Protein AF-A0A3D4EXK7-F1 (afdb_monomer)

Foldseek 3Di:
DWKWQFDDFAPFWWWFFKWADQAFIWTWIDGQFWIWIWGHHRNDTFDTDIWTCPFEDSNAIKDWDWFQAQVQQKIKIWIAHPVGDITIDMDRTNHDDFCFDEDPPGDRGDDHDNFGGGQQTHDDDDPRYHGTDTDIPDDDDDPHGDDPVVVVVVVD

Solvent-accessible surface area (backbone atoms only — not comparable to full-atom values): 8182 Å² total; per-residue (Å²): 63,37,28,34,29,47,48,89,64,43,91,50,36,20,26,52,31,30,33,10,37,71,39,13,22,40,37,38,31,36,33,69,57,30,40,37,38,40,30,23,38,90,56,37,82,40,37,82,49,72,46,68,44,86,56,38,54,67,80,37,43,32,42,41,35,70,28,66,31,50,90,76,26,35,35,39,38,43,38,35,20,74,91,42,45,73,50,72,46,73,49,78,27,70,46,67,76,70,56,43,31,28,55,87,86,74,43,78,36,35,60,26,54,93,21,24,31,71,30,27,64,46,66,84,58,62,91,71,49,44,59,43,52,62,45,78,80,44,79,50,85,72,99,61,56,68,53,71,70,55,59,55,57,73,72,111

Secondary structure (DSSP, 8-state):
-EEEEE-S--SS-EEEEEEE-SSSEEEEEE-SSEEEEEEEETTEEEEEEEEE-SS--TTS-EEEEEEEETTTTEEEEEEEETTS-EEEEEEE-------S-BTTTTB------S---BSS-SS-PPTT-EE--EEEEEE---SSPPPHHHHHHTT-

Mean predicted aligned error: 6.17 Å

Radius of gyration: 14.27 Å; Cα contacts (8 Å, |Δi|>4): 406; chains: 1; bounding box: 35×33×34 Å

Nearest PDB structures (foldseek):
  7qpu-assembly1_A  TM=6.463E-01  e=1.593E-01  Clostridium botulinum
  5tpb-assembly1_A  TM=6.489E-01  e=9.499E-02  Clostridium botulinum
  7cec-assembly1_C  TM=5.785E-01  e=1.437E-01  Homo sapiens
  6f0o-assembly1_A  TM=7.054E-01  e=9.730E-01  Clostridium botulinum A3 str. Loch Maree
  1q56-assembly1_A  TM=4.897E-01  e=1.079E+00  Gallus gallus

pLDDT: mean 83.21, std 15.9, range [38.31, 97.69]

Structure (mmCIF, N/CA/C/O backbone):
data_AF-A0A3D4EXK7-F1
#
_entry.id   AF-A0A3D4EXK7-F1
#
loop_
_atom_site.group_PDB
_atom_site.id
_atom_site.type_symbol
_atom_site.label_atom_id
_atom_site.label_alt_id
_atom_site.label_comp_id
_atom_site.label_asym_id
_atom_site.label_entity_id
_atom_site.label_seq_id
_atom_site.pdbx_PDB_ins_code
_atom_site.Cartn_x
_atom_site.Cartn_y
_atom_site.Cartn_z
_atom_site.occupancy
_atom_site.B_iso_or_equiv
_atom_site.auth_seq_id
_atom_site.auth_comp_id
_atom_site.auth_asym_id
_atom_site.auth_atom_id
_atom_site.pdbx_PDB_model_num
ATOM 1 N N . GLU A 1 1 ? 1.782 -8.011 1.531 1.00 90.56 1 GLU A N 1
ATOM 2 C CA . GLU A 1 1 ? 0.624 -8.079 2.445 1.00 90.56 1 GLU A CA 1
ATOM 3 C C . GLU A 1 1 ? 1.058 -7.658 3.834 1.00 90.56 1 GLU A C 1
ATOM 5 O O . GLU A 1 1 ? 2.105 -8.094 4.307 1.00 90.56 1 GLU A O 1
ATOM 10 N N . ILE A 1 2 ? 0.268 -6.818 4.484 1.00 92.50 2 ILE A N 1
ATOM 11 C CA . ILE A 1 2 ? 0.492 -6.414 5.863 1.00 92.50 2 ILE A CA 1
ATOM 12 C C . ILE A 1 2 ? -0.844 -6.307 6.592 1.00 92.50 2 ILE A C 1
ATOM 14 O O . ILE A 1 2 ? -1.822 -5.828 6.027 1.00 92.50 2 ILE A O 1
ATOM 18 N N . TRP A 1 3 ? -0.876 -6.758 7.842 1.00 94.50 3 TRP A N 1
ATOM 19 C CA . TRP A 1 3 ? -1.986 -6.507 8.753 1.00 94.50 3 TRP A CA 1
ATOM 20 C C . TRP A 1 3 ? -1.539 -5.504 9.793 1.00 94.50 3 TRP A C 1
ATOM 22 O O . TRP A 1 3 ? -0.566 -5.746 10.514 1.00 94.50 3 TRP A O 1
ATOM 32 N N . VAL A 1 4 ? -2.259 -4.394 9.882 1.00 95.44 4 VAL A N 1
ATOM 33 C CA . VAL A 1 4 ? -1.955 -3.327 10.831 1.00 95.44 4 VAL A CA 1
ATOM 34 C C . VAL A 1 4 ? -3.172 -3.000 11.672 1.00 95.44 4 VAL A C 1
ATOM 36 O O . VAL A 1 4 ? -4.287 -3.019 11.173 1.00 95.44 4 VAL A O 1
ATOM 39 N N . MET A 1 5 ? -2.954 -2.691 12.943 1.00 96.00 5 MET A N 1
ATOM 40 C CA . MET A 1 5 ? -3.920 -1.984 13.775 1.00 96.00 5 MET A CA 1
ATOM 41 C C . MET A 1 5 ? -3.352 -0.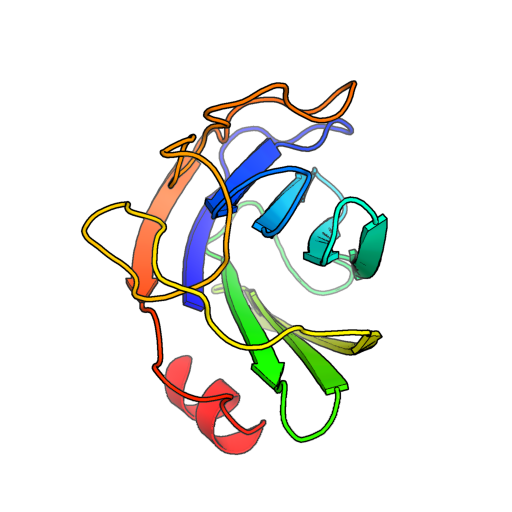585 14.008 1.00 96.00 5 MET A C 1
ATOM 43 O O . MET A 1 5 ? -2.407 -0.442 14.798 1.00 96.00 5 MET A O 1
ATOM 47 N N . PRO A 1 6 ? -3.839 0.425 13.276 1.00 94.31 6 PRO A N 1
ATOM 48 C CA . PRO A 1 6 ? -3.429 1.805 13.475 1.00 94.31 6 PRO A CA 1
ATOM 49 C C . PRO A 1 6 ? -3.732 2.271 14.899 1.00 94.31 6 PRO A C 1
ATOM 51 O O . PRO A 1 6 ? -4.746 1.915 15.493 1.00 94.31 6 PRO A O 1
ATOM 54 N N . GLY A 1 7 ? -2.820 3.058 15.457 1.00 92.88 7 GLY A N 1
ATOM 55 C CA . GLY A 1 7 ? -3.071 3.855 16.647 1.00 92.88 7 GLY A CA 1
ATOM 56 C C . GLY A 1 7 ? -3.810 5.138 16.272 1.00 92.88 7 GLY A C 1
ATOM 57 O O . GLY A 1 7 ? -4.711 5.143 15.438 1.00 92.88 7 GLY A O 1
ATOM 58 N N . GLU A 1 8 ? -3.413 6.256 16.874 1.00 92.44 8 GLU A N 1
ATOM 59 C CA . GLU A 1 8 ? -3.984 7.556 16.525 1.00 92.44 8 GLU A CA 1
ATOM 60 C C . GLU A 1 8 ? -3.595 7.959 15.096 1.00 92.44 8 GLU A C 1
ATOM 62 O O . GLU A 1 8 ? -2.418 8.186 14.794 1.00 92.44 8 GLU A O 1
ATOM 67 N N . LEU A 1 9 ? -4.607 8.069 14.236 1.00 93.69 9 LEU A N 1
ATOM 68 C CA . LEU A 1 9 ? -4.511 8.654 12.905 1.00 93.69 9 LEU A CA 1
ATOM 69 C C . LEU A 1 9 ? -4.999 10.106 12.932 1.00 93.69 9 LEU A C 1
ATOM 71 O O . LEU A 1 9 ? -5.849 10.489 13.740 1.00 93.69 9 LEU A O 1
ATOM 75 N N . ASN A 1 10 ? -4.448 10.916 12.037 1.00 92.75 10 ASN A N 1
ATOM 76 C CA . ASN A 1 10 ? -4.874 12.284 11.771 1.00 92.75 10 ASN A CA 1
ATOM 77 C C . ASN A 1 10 ? -4.846 12.532 10.250 1.00 92.75 10 ASN A C 1
ATOM 79 O O . ASN A 1 10 ? -4.786 11.584 9.468 1.00 92.75 10 ASN A O 1
ATOM 83 N N . ASP A 1 11 ? -4.928 13.792 9.830 1.00 93.50 11 ASP A N 1
ATOM 84 C CA . ASP A 1 11 ? -4.926 14.162 8.409 1.00 93.50 11 ASP A CA 1
ATOM 85 C C . ASP A 1 11 ? -3.564 13.898 7.736 1.00 93.50 11 ASP A C 1
ATOM 87 O O . ASP A 1 11 ? -3.506 13.653 6.526 1.00 93.50 11 ASP A O 1
ATOM 91 N N . ASP A 1 12 ? -2.485 13.899 8.525 1.00 92.88 12 ASP A N 1
ATOM 92 C CA . ASP A 1 12 ? -1.129 13.620 8.066 1.00 92.88 12 ASP A CA 1
ATOM 93 C C . ASP A 1 12 ? -0.936 12.121 7.806 1.00 92.88 12 ASP A C 1
ATOM 95 O O . ASP A 1 12 ? -1.408 11.248 8.539 1.00 92.88 12 ASP A O 1
ATOM 99 N N . TYR A 1 13 ? -0.185 11.808 6.755 1.00 94.44 13 TYR A N 1
ATOM 100 C CA . TYR A 1 13 ? 0.142 10.428 6.429 1.00 94.44 13 TYR A CA 1
ATOM 101 C C . TYR A 1 13 ? 1.175 9.849 7.404 1.00 94.44 13 TYR A C 1
ATOM 103 O O . TYR A 1 13 ? 2.127 10.508 7.822 1.00 94.44 13 TYR A O 1
ATOM 111 N N . GLN A 1 14 ? 1.027 8.567 7.704 1.00 92.69 14 GLN A N 1
ATOM 112 C CA . GLN A 1 14 ? 1.972 7.746 8.443 1.00 92.69 14 GLN A CA 1
ATOM 113 C C . GLN A 1 14 ? 2.534 6.646 7.537 1.00 92.69 14 GLN A C 1
ATOM 115 O O . GLN A 1 14 ? 1.775 5.999 6.811 1.00 92.69 14 GLN A O 1
ATOM 120 N N . VAL A 1 15 ? 3.848 6.405 7.582 1.00 90.00 15 VAL A N 1
ATOM 121 C CA . VAL A 1 15 ? 4.494 5.339 6.790 1.00 90.00 15 VAL A CA 1
ATOM 122 C C . VAL A 1 15 ? 4.316 3.994 7.462 1.00 90.00 15 VAL A C 1
ATOM 124 O O . VAL A 1 15 ? 4.992 3.705 8.443 1.00 90.00 15 VAL A O 1
ATOM 127 N N . ILE A 1 16 ? 3.456 3.150 6.898 1.00 91.00 16 ILE A N 1
ATOM 128 C CA . ILE A 1 16 ? 3.281 1.764 7.338 1.00 91.00 16 ILE A CA 1
ATOM 129 C C . ILE A 1 16 ? 4.486 0.922 6.920 1.00 91.00 16 ILE A C 1
ATOM 131 O O . ILE A 1 16 ? 5.057 0.184 7.724 1.00 91.00 16 ILE A O 1
ATOM 135 N N . PHE A 1 17 ? 4.848 1.021 5.647 1.00 87.00 17 PHE A N 1
ATOM 136 C CA . PHE A 1 17 ? 5.935 0.266 5.051 1.00 87.00 17 PHE A CA 1
ATOM 137 C C . PHE A 1 17 ? 6.569 1.107 3.956 1.00 87.00 17 PHE A C 1
ATOM 139 O O . PHE A 1 17 ? 5.857 1.701 3.148 1.00 87.00 17 PHE A O 1
ATOM 146 N N . GLU A 1 18 ? 7.889 1.123 3.912 1.00 81.50 18 GLU A N 1
ATOM 147 C CA . GLU A 1 18 ? 8.641 1.675 2.798 1.00 81.50 18 GLU A CA 1
ATOM 148 C C . GLU A 1 18 ? 9.699 0.664 2.370 1.00 81.50 18 GLU A C 1
ATOM 150 O O . GLU A 1 18 ? 10.170 -0.188 3.127 1.00 81.50 18 GLU A O 1
ATOM 155 N N . THR A 1 19 ? 10.025 0.712 1.093 1.00 78.06 19 THR A N 1
ATOM 156 C CA . THR A 1 19 ? 11.084 -0.081 0.518 1.00 78.06 19 THR A CA 1
ATOM 157 C C . THR A 1 19 ? 11.832 0.744 -0.508 1.00 78.06 19 THR A C 1
ATOM 159 O O . THR A 1 19 ? 11.215 1.399 -1.346 1.00 78.06 19 THR A O 1
ATOM 162 N N . GLY A 1 20 ? 13.161 0.693 -0.443 1.00 75.75 20 GLY A N 1
ATOM 163 C CA . GLY A 1 20 ? 14.034 1.418 -1.348 1.00 75.75 20 GLY A CA 1
ATOM 164 C C . GLY A 1 20 ? 14.104 2.906 -1.009 1.00 75.75 20 GLY A C 1
ATOM 165 O O . GLY A 1 20 ? 14.551 3.274 0.072 1.00 75.75 20 GLY A O 1
ATOM 166 N N . GLY A 1 21 ? 13.764 3.761 -1.970 1.00 73.12 21 GLY A N 1
ATOM 167 C CA . GLY A 1 21 ? 13.760 5.209 -1.783 1.00 73.12 21 GLY A CA 1
ATOM 168 C C . GLY A 1 21 ? 13.220 5.952 -3.008 1.00 73.12 21 GLY A C 1
ATOM 169 O O . GLY A 1 21 ? 12.629 5.338 -3.895 1.00 73.12 21 GLY A O 1
ATOM 170 N N . PRO A 1 22 ? 13.445 7.274 -3.113 1.00 76.56 22 PRO A N 1
ATOM 171 C CA . PRO A 1 22 ? 12.839 8.096 -4.163 1.00 76.56 22 PRO A CA 1
ATOM 172 C C . PRO A 1 22 ? 13.305 7.737 -5.581 1.00 76.56 22 PRO A C 1
ATOM 174 O O . PRO A 1 22 ? 12.596 8.040 -6.538 1.00 76.56 22 PRO A O 1
ATOM 177 N N . SER A 1 23 ? 14.472 7.098 -5.718 1.00 79.94 23 SER A N 1
ATOM 178 C CA . SER A 1 23 ? 14.960 6.570 -6.996 1.00 79.94 23 SER A CA 1
ATOM 179 C C . SER A 1 23 ? 14.135 5.374 -7.452 1.00 79.94 23 SER A C 1
ATOM 181 O O . SER A 1 23 ? 13.503 5.419 -8.502 1.00 79.94 23 SER A O 1
ATOM 183 N N . ASP A 1 24 ? 14.109 4.328 -6.639 1.00 79.94 24 ASP A N 1
ATOM 184 C CA . 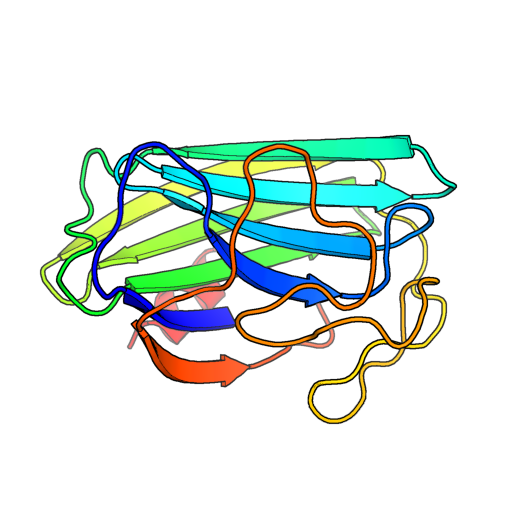ASP A 1 24 ? 13.371 3.106 -6.902 1.00 79.94 24 ASP A CA 1
ATOM 185 C C . ASP A 1 24 ? 12.856 2.600 -5.560 1.00 79.94 24 ASP A C 1
ATOM 187 O O . ASP A 1 24 ? 13.638 2.390 -4.625 1.00 79.94 24 ASP A O 1
ATOM 191 N N . GLY A 1 25 ? 11.541 2.468 -5.434 1.00 81.25 25 GLY A N 1
ATOM 192 C CA . GLY A 1 25 ? 10.957 2.177 -4.137 1.00 81.25 25 GLY A CA 1
ATOM 193 C C . GLY A 1 25 ? 9.445 2.142 -4.128 1.00 81.25 25 GLY A C 1
ATOM 194 O O . GLY A 1 25 ? 8.787 2.477 -5.107 1.00 81.25 25 GLY A O 1
ATOM 195 N N . THR A 1 26 ? 8.882 1.680 -3.019 1.00 85.44 26 THR A N 1
ATOM 196 C CA . THR A 1 26 ? 7.435 1.651 -2.782 1.00 85.44 26 THR A CA 1
ATOM 197 C C . THR A 1 26 ? 7.153 2.093 -1.361 1.00 85.44 26 THR A C 1
ATOM 199 O O . THR A 1 26 ? 7.834 1.651 -0.441 1.00 85.44 26 THR A O 1
ATOM 202 N N . ALA A 1 27 ? 6.129 2.916 -1.175 1.00 87.62 27 ALA A N 1
ATOM 203 C CA . ALA A 1 27 ? 5.649 3.296 0.143 1.00 87.62 27 ALA A CA 1
ATOM 204 C C . ALA A 1 27 ? 4.161 2.976 0.283 1.00 87.62 27 ALA A C 1
ATOM 206 O O . ALA A 1 27 ? 3.370 3.205 -0.633 1.00 87.62 27 ALA A O 1
ATOM 207 N N . ILE A 1 28 ? 3.795 2.460 1.452 1.00 92.81 28 ILE A N 1
ATOM 208 C CA . ILE A 1 28 ? 2.422 2.300 1.917 1.00 92.81 28 ILE A CA 1
ATOM 209 C C . ILE A 1 28 ? 2.216 3.335 3.014 1.00 92.81 28 ILE A C 1
ATOM 211 O O . ILE A 1 28 ? 2.828 3.261 4.083 1.00 92.81 28 ILE A O 1
ATOM 215 N N . LEU A 1 29 ? 1.355 4.301 2.731 1.00 94.19 29 LEU A N 1
ATOM 216 C CA . LEU A 1 29 ? 1.032 5.413 3.608 1.00 94.19 29 LEU A CA 1
ATOM 217 C C . LEU A 1 29 ? -0.420 5.303 4.060 1.00 94.19 29 LEU A C 1
ATOM 219 O O . LEU A 1 29 ? -1.270 4.856 3.294 1.00 94.19 29 LEU A O 1
ATOM 223 N N . MET A 1 30 ? -0.718 5.750 5.274 1.00 95.81 30 MET A N 1
ATOM 224 C CA . MET A 1 30 ? -2.079 5.781 5.813 1.00 95.81 30 MET A CA 1
ATOM 225 C C . MET A 1 30 ? -2.335 7.071 6.581 1.00 95.81 30 MET A C 1
ATOM 227 O O . MET A 1 30 ? -1.474 7.508 7.334 1.00 95.81 30 MET A O 1
ATOM 231 N N . ASN A 1 31 ? -3.522 7.644 6.437 1.00 95.62 31 ASN A N 1
ATOM 232 C CA . ASN A 1 31 ? -4.032 8.693 7.320 1.00 95.62 31 ASN A CA 1
ATOM 233 C C . ASN A 1 31 ? -5.446 8.318 7.800 1.00 95.62 31 ASN A C 1
ATOM 235 O O . ASN A 1 31 ? -5.903 7.204 7.552 1.00 95.62 31 ASN A O 1
ATOM 239 N N . SER A 1 32 ? -6.165 9.226 8.464 1.00 94.94 32 SER A N 1
ATOM 240 C CA . SER A 1 32 ? -7.525 8.957 8.966 1.00 94.94 32 SER A CA 1
ATOM 241 C C . SER A 1 32 ? -8.556 8.604 7.890 1.00 94.94 32 SER A C 1
ATOM 243 O O . SER A 1 32 ? -9.624 8.089 8.217 1.00 94.94 32 SER A O 1
ATOM 245 N N . PHE A 1 33 ? -8.275 8.892 6.619 1.00 95.19 33 PHE A N 1
ATOM 246 C CA . PHE A 1 33 ? -9.260 8.829 5.542 1.00 95.19 33 PHE A CA 1
ATOM 247 C C . PHE A 1 33 ? -8.947 7.772 4.493 1.00 95.19 33 PHE A C 1
ATOM 249 O O . PHE A 1 33 ? -9.867 7.324 3.809 1.00 95.19 33 PHE A O 1
ATOM 256 N N . MET A 1 34 ? -7.678 7.408 4.308 1.00 96.62 34 MET A N 1
ATOM 257 C CA . MET A 1 34 ? -7.273 6.546 3.207 1.00 96.62 34 MET A CA 1
ATOM 258 C C . MET A 1 34 ? -5.914 5.881 3.407 1.00 96.62 34 MET A C 1
ATOM 260 O O . MET A 1 34 ? -5.078 6.302 4.212 1.00 96.62 34 MET A O 1
ATOM 264 N N . LEU A 1 35 ? -5.689 4.865 2.579 1.00 97.12 35 LEU A N 1
ATOM 265 C CA . LEU A 1 35 ? -4.365 4.397 2.199 1.00 97.12 35 LEU A CA 1
ATOM 266 C C . LEU A 1 35 ? -3.897 5.112 0.940 1.00 97.12 35 LEU A C 1
ATOM 268 O O . LEU A 1 35 ? -4.695 5.409 0.053 1.00 97.12 35 LEU A O 1
ATOM 272 N N . ARG A 1 36 ? -2.588 5.307 0.832 1.00 96.38 36 ARG A N 1
ATOM 273 C CA . ARG A 1 36 ? -1.932 5.784 -0.379 1.00 96.38 36 ARG A CA 1
ATOM 274 C C . ARG A 1 36 ? -0.701 4.941 -0.665 1.00 96.38 36 ARG A C 1
ATOM 276 O O . ARG A 1 36 ? 0.129 4.719 0.215 1.00 96.38 36 ARG A O 1
ATOM 283 N N . PHE A 1 37 ? -0.595 4.472 -1.897 1.00 94.75 37 PHE A N 1
ATOM 284 C CA . PHE A 1 37 ? 0.512 3.668 -2.386 1.00 94.75 37 PHE A CA 1
ATOM 285 C C . PHE A 1 37 ? 1.316 4.496 -3.373 1.00 94.75 37 PHE A C 1
ATOM 287 O O . PHE A 1 37 ? 0.779 4.965 -4.376 1.00 94.75 37 PHE A O 1
ATOM 294 N N . LEU A 1 38 ? 2.601 4.657 -3.080 1.00 92.44 38 LEU A N 1
ATOM 295 C CA . LEU A 1 38 ? 3.547 5.334 -3.956 1.00 92.44 38 LEU A CA 1
ATOM 296 C C . LEU A 1 38 ? 4.528 4.314 -4.518 1.00 92.44 38 LEU A C 1
ATOM 298 O O . LEU A 1 38 ? 4.978 3.442 -3.775 1.00 92.44 38 LEU A O 1
ATOM 302 N N . HIS A 1 39 ? 4.887 4.437 -5.793 1.00 89.88 39 HIS A N 1
ATOM 303 C CA . HIS A 1 39 ? 5.975 3.668 -6.398 1.00 89.88 39 HIS A CA 1
ATOM 304 C C . HIS A 1 39 ? 6.839 4.582 -7.253 1.00 89.88 39 HIS A C 1
ATOM 306 O O . HIS A 1 39 ? 6.317 5.319 -8.086 1.00 89.88 39 HIS A O 1
ATOM 312 N N . SER A 1 40 ? 8.153 4.489 -7.084 1.00 87.31 40 SER A N 1
ATOM 313 C CA . SER A 1 40 ? 9.119 5.199 -7.915 1.00 87.31 40 SER A CA 1
ATOM 314 C C . SER A 1 40 ? 9.934 4.233 -8.759 1.00 87.31 40 SER A C 1
ATOM 316 O O . SER A 1 40 ? 10.311 3.158 -8.295 1.00 87.31 40 SER A O 1
ATOM 318 N N . THR A 1 41 ? 10.244 4.647 -9.986 1.00 86.94 41 THR A N 1
ATOM 319 C CA . THR A 1 41 ? 11.218 3.988 -10.862 1.00 86.94 41 THR A CA 1
ATOM 320 C C . THR A 1 41 ? 12.086 5.054 -11.529 1.00 86.94 41 THR A C 1
ATOM 322 O O . THR A 1 41 ? 11.572 5.999 -12.133 1.00 86.94 41 THR A O 1
ATOM 325 N N . GLY A 1 42 ? 13.410 4.922 -11.428 1.00 85.38 42 GLY A N 1
ATOM 326 C CA . GLY A 1 42 ? 14.370 5.841 -12.049 1.00 85.38 42 GLY A CA 1
ATOM 327 C C . GLY A 1 42 ? 14.307 7.293 -11.548 1.00 85.38 42 GLY A C 1
ATOM 328 O O . GLY A 1 42 ? 14.620 8.212 -12.304 1.00 85.38 42 GLY A O 1
ATOM 329 N N . GLY A 1 43 ? 13.891 7.522 -10.300 1.00 83.88 43 GLY A N 1
ATOM 330 C CA . GLY A 1 43 ? 13.774 8.857 -9.696 1.00 83.88 43 GLY A CA 1
ATOM 331 C C . GLY A 1 43 ? 12.460 9.574 -9.980 1.00 83.88 43 GLY A C 1
ATOM 332 O O . GLY A 1 43 ? 12.316 10.743 -9.623 1.00 83.88 43 GLY A O 1
ATOM 333 N N . VAL A 1 44 ? 11.508 8.898 -10.620 1.00 88.38 44 VAL A N 1
ATOM 334 C CA . VAL A 1 44 ? 10.185 9.439 -10.935 1.00 88.38 44 VAL A CA 1
ATOM 335 C C . VAL A 1 44 ? 9.137 8.648 -10.169 1.00 88.38 44 VAL A C 1
ATOM 337 O O . VAL A 1 44 ? 9.179 7.422 -10.180 1.00 88.38 44 VAL A O 1
ATOM 340 N N . ASN A 1 45 ? 8.185 9.345 -9.544 1.00 90.19 45 ASN A N 1
ATOM 341 C CA . ASN A 1 45 ? 7.001 8.711 -8.972 1.00 90.19 45 ASN A CA 1
ATOM 342 C C . ASN A 1 45 ? 6.081 8.246 -10.113 1.00 90.19 45 ASN A C 1
ATOM 344 O O . ASN A 1 45 ? 5.512 9.074 -10.826 1.00 90.19 45 ASN A O 1
ATOM 348 N N . THR A 1 46 ? 5.987 6.937 -10.319 1.00 93.69 46 THR A N 1
ATOM 349 C CA . THR A 1 46 ? 5.245 6.310 -11.418 1.00 93.69 46 THR A CA 1
ATOM 350 C C . THR A 1 46 ? 3.884 5.775 -10.988 1.00 93.69 46 THR A C 1
ATOM 352 O O . THR A 1 46 ? 3.031 5.571 -11.852 1.00 93.69 46 THR A O 1
ATOM 355 N N . LEU A 1 47 ? 3.657 5.584 -9.685 1.00 94.94 47 LEU A N 1
ATOM 356 C CA . LEU A 1 47 ? 2.373 5.181 -9.113 1.00 94.94 47 LEU A CA 1
ATOM 357 C C . LEU A 1 47 ? 1.987 6.113 -7.973 1.00 94.94 47 LEU A C 1
ATOM 359 O O . LEU A 1 47 ? 2.743 6.289 -7.025 1.00 94.94 47 LEU A O 1
ATOM 363 N N . ASP A 1 48 ? 0.759 6.605 -8.019 1.00 95.88 48 ASP A N 1
ATOM 364 C CA . ASP A 1 48 ? 0.131 7.314 -6.916 1.00 95.88 48 ASP A CA 1
ATOM 365 C C . ASP A 1 48 ? -1.319 6.844 -6.809 1.00 95.88 48 ASP A C 1
ATOM 367 O O . ASP A 1 48 ? -2.192 7.297 -7.550 1.00 95.88 48 ASP A O 1
ATOM 371 N N . LEU A 1 49 ? -1.540 5.824 -5.979 1.00 97.69 49 LEU A N 1
ATOM 372 C CA . LEU A 1 49 ? -2.822 5.134 -5.866 1.00 97.69 49 LEU A CA 1
ATOM 373 C C . LEU A 1 49 ? -3.417 5.352 -4.480 1.00 97.69 49 LEU A C 1
ATOM 375 O O . LEU A 1 49 ? -2.855 4.904 -3.483 1.00 97.69 49 LEU A O 1
ATOM 379 N N . GLU A 1 50 ? -4.581 5.986 -4.426 1.00 97.12 50 GLU A N 1
ATOM 380 C CA . GLU A 1 50 ? -5.322 6.221 -3.188 1.00 97.12 50 GLU A CA 1
ATOM 381 C C . GLU A 1 50 ? -6.477 5.222 -3.039 1.00 97.12 50 GLU A C 1
ATOM 383 O O . GLU A 1 50 ? -7.206 4.933 -3.990 1.00 97.12 50 GLU A O 1
ATOM 388 N N . VAL A 1 51 ? -6.652 4.698 -1.825 1.00 97.44 51 VAL A N 1
ATOM 389 C CA . VAL A 1 51 ? -7.743 3.791 -1.451 1.00 97.44 51 VAL A CA 1
ATOM 390 C C . VAL A 1 51 ? -8.462 4.367 -0.232 1.00 97.44 51 VAL A C 1
ATOM 392 O O . VAL A 1 51 ? -7.959 4.243 0.888 1.00 97.44 51 VAL A O 1
ATOM 395 N N . PRO A 1 52 ? -9.625 5.014 -0.416 1.00 96.44 52 PRO A N 1
ATOM 396 C CA . PRO A 1 52 ? -10.328 5.674 0.675 1.00 96.44 52 PRO A CA 1
ATOM 397 C C . PRO A 1 52 ? -10.984 4.656 1.610 1.00 96.44 52 PRO A C 1
ATOM 399 O O . PRO A 1 52 ? -11.526 3.656 1.155 1.00 96.44 52 PRO A O 1
ATOM 402 N N . PHE A 1 53 ? -11.019 4.928 2.913 1.00 93.62 53 PHE A N 1
ATOM 403 C CA . PHE A 1 53 ? -11.656 4.084 3.933 1.00 93.62 53 PHE A CA 1
ATOM 404 C C . PHE A 1 53 ? -13.182 4.235 3.982 1.00 93.62 53 PHE A C 1
ATOM 406 O O . PHE A 1 53 ? -13.783 4.269 5.050 1.00 93.62 53 PHE A O 1
ATOM 413 N N . THR A 1 54 ? -13.853 4.305 2.831 1.00 93.19 54 THR A N 1
ATOM 414 C CA . THR A 1 54 ? -15.315 4.501 2.775 1.00 93.19 54 THR A CA 1
ATOM 415 C C . THR A 1 54 ? -16.112 3.363 3.418 1.00 93.19 54 THR A C 1
ATOM 417 O O . THR A 1 54 ? -17.246 3.577 3.838 1.00 93.19 54 THR A O 1
ATOM 420 N N . LEU A 1 55 ? -15.524 2.167 3.497 1.00 92.38 55 LEU A N 1
ATOM 421 C CA . LEU A 1 55 ? -16.122 0.939 4.031 1.00 92.38 55 LEU A CA 1
ATOM 422 C C . LEU A 1 55 ? -15.253 0.268 5.105 1.00 92.38 55 LEU A C 1
ATOM 424 O O . LEU A 1 55 ? -15.588 -0.823 5.549 1.00 92.38 55 LEU A O 1
ATOM 428 N N . ILE A 1 56 ? -14.131 0.874 5.494 1.00 94.75 56 ILE A N 1
ATOM 429 C CA . ILE A 1 56 ? -13.137 0.269 6.389 1.00 94.75 56 ILE A CA 1
ATOM 430 C C . ILE A 1 56 ? -13.103 1.075 7.684 1.00 94.75 56 ILE A C 1
ATOM 432 O O . ILE A 1 56 ? -13.027 2.298 7.634 1.00 94.75 56 ILE A O 1
ATOM 436 N N . ASN A 1 57 ? -13.126 0.404 8.838 1.00 93.50 57 ASN A N 1
ATOM 437 C CA . ASN A 1 57 ? -12.851 1.049 10.121 1.00 93.50 57 ASN A CA 1
ATOM 438 C C . ASN A 1 57 ? -11.347 0.959 10.437 1.00 93.50 57 ASN A C 1
ATOM 440 O O . ASN A 1 57 ? -10.884 -0.125 10.802 1.00 93.50 57 ASN A O 1
ATOM 444 N N . PRO A 1 58 ? -10.572 2.054 10.333 1.00 91.94 58 PRO A N 1
ATOM 445 C CA . PRO A 1 58 ? -9.135 2.011 10.580 1.00 91.94 58 PRO A CA 1
ATOM 446 C C . PRO A 1 58 ? -8.772 1.930 12.072 1.00 91.94 58 PRO A C 1
ATOM 448 O O . PRO A 1 58 ? -7.593 1.873 12.390 1.00 91.94 58 PRO A O 1
ATOM 451 N N . SER A 1 59 ? -9.743 1.935 12.995 1.00 92.75 59 SER A N 1
ATOM 452 C CA . SER A 1 59 ? -9.491 1.675 14.423 1.00 92.75 59 SER A CA 1
ATOM 453 C C . SER A 1 59 ? -9.367 0.184 14.767 1.00 92.75 59 SER A C 1
ATOM 455 O O . SER A 1 59 ? -8.937 -0.146 15.870 1.00 92.75 59 SER A O 1
ATOM 457 N N . ASP A 1 60 ? -9.742 -0.709 13.848 1.00 93.50 60 ASP A N 1
ATOM 458 C CA . ASP A 1 60 ? -9.572 -2.159 13.975 1.00 93.50 60 ASP A CA 1
ATOM 459 C C . ASP A 1 60 ? -8.362 -2.645 13.151 1.00 93.50 60 ASP A C 1
ATOM 461 O O . ASP A 1 60 ? -7.638 -1.853 12.542 1.00 93.50 60 ASP A O 1
ATOM 465 N N . PHE A 1 61 ? -8.116 -3.960 13.113 1.00 95.25 61 PHE A N 1
ATOM 466 C CA . PHE A 1 61 ? -7.115 -4.505 12.197 1.00 95.25 61 PHE A CA 1
ATOM 467 C C . PHE A 1 61 ? -7.550 -4.309 10.738 1.00 95.25 61 PHE A C 1
ATOM 469 O O . PHE A 1 61 ? -8.682 -4.605 10.357 1.00 95.25 61 PHE A O 1
ATOM 476 N N . VAL A 1 62 ? -6.615 -3.876 9.899 1.00 96.31 62 VAL A N 1
ATOM 477 C CA . VAL A 1 62 ? -6.787 -3.705 8.458 1.00 96.31 62 VAL A CA 1
ATOM 478 C C . VAL A 1 62 ? -5.760 -4.574 7.739 1.00 96.31 62 VAL A C 1
ATOM 480 O O . VAL A 1 62 ? -4.553 -4.418 7.946 1.00 96.31 62 VAL A O 1
ATOM 483 N N . GLN A 1 63 ? -6.234 -5.483 6.887 1.00 95.56 63 GLN A N 1
ATOM 484 C CA . GLN A 1 63 ? -5.400 -6.168 5.906 1.00 95.56 63 GLN A CA 1
ATOM 485 C C . GLN A 1 63 ? -5.173 -5.243 4.716 1.00 95.56 63 GLN A C 1
ATOM 487 O O . GLN A 1 63 ? -6.117 -4.687 4.153 1.00 95.56 63 GLN A O 1
ATOM 492 N N . ILE A 1 64 ? -3.916 -5.132 4.307 1.00 96.25 64 ILE A N 1
ATOM 493 C CA . ILE A 1 64 ? -3.479 -4.362 3.154 1.00 96.25 64 ILE A CA 1
ATOM 494 C C . ILE A 1 64 ? -2.646 -5.277 2.263 1.00 96.25 64 ILE A C 1
ATOM 496 O O . ILE A 1 64 ? -1.575 -5.758 2.650 1.00 96.25 64 ILE A O 1
ATOM 500 N N . LEU A 1 65 ? -3.106 -5.491 1.040 1.00 94.69 65 LEU A N 1
ATOM 501 C CA . LEU A 1 65 ? -2.383 -6.233 0.021 1.00 94.69 65 LEU A CA 1
ATOM 502 C C . LEU A 1 65 ? -2.176 -5.340 -1.199 1.00 94.69 65 LEU A C 1
ATOM 504 O O . LEU A 1 65 ? -3.127 -4.993 -1.886 1.00 94.69 65 LEU A O 1
ATOM 508 N N . LEU A 1 66 ? -0.919 -5.005 -1.477 1.00 94.25 66 LEU A N 1
ATOM 509 C CA . LEU A 1 66 ? -0.499 -4.382 -2.727 1.00 94.25 66 LEU A CA 1
ATOM 510 C C . LEU A 1 66 ? 0.191 -5.438 -3.592 1.00 94.25 66 LEU A C 1
ATOM 512 O O . LEU A 1 66 ? 1.101 -6.125 -3.119 1.00 94.25 66 LEU A O 1
ATOM 516 N N . THR A 1 67 ? -0.215 -5.535 -4.852 1.00 91.94 67 THR A N 1
ATOM 517 C CA . THR A 1 67 ? 0.444 -6.336 -5.884 1.00 91.94 67 THR A CA 1
ATOM 518 C C . THR A 1 67 ? 1.033 -5.402 -6.929 1.00 91.94 67 THR A C 1
ATOM 520 O O . THR A 1 67 ? 0.322 -4.527 -7.422 1.00 91.94 67 THR A O 1
ATOM 523 N N . LEU A 1 68 ? 2.295 -5.614 -7.289 1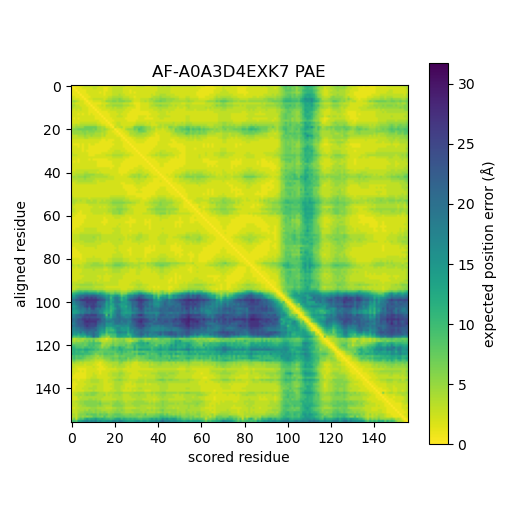.00 90.56 68 LEU A N 1
ATOM 524 C CA . LEU A 1 68 ? 2.967 -4.916 -8.381 1.00 90.56 68 LEU A CA 1
ATOM 525 C C . LEU A 1 68 ? 3.374 -5.958 -9.422 1.00 90.56 68 LEU A C 1
ATOM 527 O O . LEU A 1 68 ? 4.106 -6.893 -9.104 1.00 90.56 68 LEU A O 1
ATOM 531 N N . ASP A 1 69 ? 2.872 -5.805 -10.639 1.00 89.75 69 ASP A N 1
ATOM 532 C CA . ASP A 1 69 ? 3.110 -6.695 -11.768 1.00 89.75 69 ASP A CA 1
ATOM 533 C C . ASP A 1 69 ? 3.915 -5.939 -12.830 1.00 89.75 69 ASP A C 1
ATOM 535 O O . ASP A 1 69 ? 3.381 -5.089 -13.546 1.00 89.75 69 ASP A O 1
ATOM 539 N N . SER A 1 70 ? 5.216 -6.223 -12.907 1.00 87.50 70 SER A N 1
ATOM 540 C CA . SER A 1 70 ? 6.119 -5.599 -13.880 1.00 87.50 70 SER A CA 1
ATOM 541 C C . SER A 1 70 ? 5.901 -6.090 -15.306 1.00 87.50 70 SER A C 1
ATOM 543 O O . SER A 1 70 ? 6.198 -5.361 -16.251 1.00 87.50 70 SER A O 1
ATOM 545 N N . ASP A 1 71 ? 5.379 -7.300 -15.485 1.00 87.50 71 ASP A N 1
ATOM 546 C CA . ASP A 1 71 ? 5.168 -7.863 -16.818 1.00 87.50 71 ASP A CA 1
ATOM 547 C C . ASP A 1 71 ? 3.980 -7.174 -17.496 1.00 87.50 71 ASP A C 1
ATOM 549 O O . ASP A 1 71 ? 4.033 -6.852 -18.684 1.00 87.50 71 ASP A O 1
ATOM 553 N N . ASN A 1 72 ? 2.941 -6.870 -16.713 1.00 91.19 72 ASN A N 1
ATOM 554 C CA . ASN A 1 72 ? 1.729 -6.200 -17.184 1.00 91.19 72 ASN A CA 1
ATOM 555 C C . ASN A 1 72 ? 1.664 -4.703 -16.843 1.00 91.19 72 ASN A C 1
ATOM 557 O O . ASN A 1 72 ? 0.707 -4.034 -17.235 1.00 91.19 72 ASN A O 1
ATOM 561 N N . GLN A 1 73 ? 2.664 -4.168 -16.135 1.00 92.25 73 GLN A N 1
ATOM 562 C CA . GLN A 1 73 ? 2.722 -2.767 -15.695 1.00 92.25 73 GLN A CA 1
ATOM 563 C C . GLN A 1 73 ? 1.485 -2.366 -14.869 1.00 92.25 73 GLN A C 1
ATOM 565 O O . GLN A 1 73 ? 0.917 -1.282 -15.026 1.00 92.25 73 GLN A O 1
ATOM 570 N N . ALA A 1 74 ? 1.040 -3.278 -14.001 1.00 93.38 74 ALA A N 1
ATOM 571 C CA . ALA A 1 74 ? -0.197 -3.160 -13.241 1.00 93.38 74 ALA A CA 1
ATOM 572 C C . ALA A 1 74 ? 0.068 -3.134 -11.732 1.00 93.38 74 ALA A C 1
ATOM 574 O O . ALA A 1 74 ? 0.872 -3.900 -11.203 1.00 93.38 74 ALA A O 1
ATOM 575 N N . ALA A 1 75 ? -0.658 -2.270 -11.029 1.00 94.44 75 ALA A N 1
ATOM 576 C CA . ALA A 1 75 ? -0.688 -2.210 -9.579 1.00 94.44 75 ALA A CA 1
ATOM 577 C C . ALA A 1 75 ? -2.125 -2.417 -9.100 1.00 94.44 75 ALA A C 1
ATOM 579 O O . ALA A 1 75 ? -3.025 -1.709 -9.550 1.00 94.44 75 ALA A O 1
ATOM 580 N N . ASN A 1 76 ? -2.332 -3.351 -8.174 1.00 95.56 76 ASN A N 1
ATOM 581 C CA . ASN A 1 76 ? -3.634 -3.580 -7.546 1.00 95.56 76 ASN A CA 1
ATOM 582 C C . ASN A 1 76 ? -3.486 -3.534 -6.031 1.00 95.56 76 ASN A C 1
ATOM 584 O O . ASN A 1 76 ? -2.577 -4.143 -5.466 1.00 95.56 76 ASN A O 1
ATOM 588 N N . ALA A 1 77 ? -4.388 -2.816 -5.381 1.00 96.50 77 ALA A N 1
ATOM 589 C CA . ALA A 1 77 ? -4.502 -2.734 -3.941 1.00 96.50 77 ALA A CA 1
ATOM 590 C C . ALA A 1 77 ? -5.822 -3.370 -3.507 1.00 96.50 77 ALA A C 1
ATOM 592 O O . ALA A 1 77 ? -6.874 -3.053 -4.058 1.00 96.50 77 ALA A O 1
ATOM 593 N N . TYR A 1 78 ? -5.759 -4.224 -2.493 1.00 95.69 78 TYR A N 1
ATOM 594 C CA . TYR A 1 78 ? -6.903 -4.836 -1.830 1.00 95.69 78 TYR A CA 1
ATOM 595 C C . TYR A 1 78 ? -6.804 -4.534 -0.338 1.00 95.69 78 TYR A C 1
ATOM 597 O O . TYR A 1 78 ? -5.762 -4.755 0.286 1.00 95.69 78 TYR A O 1
ATOM 605 N N . VAL A 1 79 ? -7.878 -3.994 0.227 1.00 95.81 79 VAL A N 1
ATOM 606 C CA . VAL A 1 79 ? -7.930 -3.518 1.609 1.00 95.81 79 VAL A CA 1
ATOM 607 C C . VAL A 1 79 ? -9.178 -4.074 2.270 1.00 95.81 79 VAL A C 1
ATOM 609 O O . VAL A 1 79 ? -10.282 -3.891 1.757 1.00 95.81 79 VAL A O 1
ATOM 612 N N . LYS A 1 80 ? -9.012 -4.745 3.410 1.00 95.25 80 LYS A N 1
ATOM 613 C CA . LYS A 1 80 ? -10.116 -5.366 4.153 1.00 95.25 80 LYS A CA 1
ATOM 614 C C . LYS A 1 80 ? -10.023 -5.049 5.635 1.00 95.25 80 LYS A C 1
ATOM 616 O O . LYS A 1 80 ? -8.954 -5.165 6.230 1.00 95.25 80 LYS A O 1
ATOM 621 N N . GLY A 1 81 ? -11.143 -4.665 6.236 1.00 94.81 81 GLY A N 1
ATOM 622 C CA . GLY A 1 81 ? -11.241 -4.430 7.674 1.00 94.81 81 GLY A CA 1
ATOM 623 C C . GLY A 1 81 ? -11.571 -5.728 8.403 1.00 94.81 81 GLY A C 1
ATOM 624 O O . GLY A 1 81 ? -12.383 -6.520 7.927 1.00 94.81 81 GLY A O 1
ATOM 625 N N . SER A 1 82 ? -10.992 -5.961 9.580 1.00 94.00 82 SER A N 1
ATOM 626 C CA . SER A 1 82 ? -11.350 -7.116 10.418 1.00 94.00 82 SER A CA 1
ATOM 627 C C . SER A 1 82 ? -12.768 -7.007 10.986 1.00 94.00 82 SER A C 1
ATOM 629 O O . SER A 1 82 ? -13.396 -8.020 11.269 1.00 94.00 82 SER A O 1
ATOM 631 N N . ALA A 1 83 ? -13.292 -5.785 11.126 1.00 91.38 83 ALA A N 1
ATOM 632 C CA . ALA A 1 83 ? -14.688 -5.520 11.482 1.00 91.38 83 ALA A CA 1
ATOM 633 C C . ALA A 1 83 ? -15.658 -5.624 10.285 1.00 91.38 83 ALA A C 1
ATOM 635 O O . ALA A 1 83 ? -16.861 -5.408 10.440 1.00 91.38 83 ALA A O 1
ATOM 636 N N . GLY A 1 84 ? -15.147 -5.964 9.098 1.00 91.25 84 GLY A N 1
ATOM 637 C CA . GLY A 1 84 ? -15.888 -6.005 7.843 1.00 91.25 84 GLY A CA 1
ATOM 638 C C . GLY A 1 84 ? -15.522 -4.862 6.896 1.00 91.25 84 GLY A C 1
ATOM 639 O O . GLY A 1 84 ? -14.809 -3.924 7.255 1.00 91.25 84 GLY A O 1
ATOM 640 N N . GLY A 1 85 ? -16.026 -4.974 5.666 1.00 93.62 85 GLY A N 1
ATOM 641 C CA . GLY A 1 85 ? -15.729 -4.054 4.573 1.00 93.62 85 GLY A CA 1
ATOM 642 C C . GLY A 1 85 ? -14.507 -4.466 3.756 1.00 93.62 85 GLY A C 1
ATOM 643 O O . GLY A 1 85 ? -13.514 -4.972 4.281 1.00 93.62 85 GLY A O 1
ATOM 644 N N . ALA A 1 86 ? -14.601 -4.247 2.448 1.00 94.06 86 ALA A N 1
ATOM 645 C CA . ALA A 1 86 ? -13.547 -4.528 1.489 1.00 94.06 86 ALA A CA 1
ATOM 646 C C . ALA A 1 86 ? -13.558 -3.455 0.403 1.00 94.06 86 ALA A C 1
ATOM 648 O O . ALA A 1 86 ? -14.626 -3.045 -0.058 1.00 94.06 86 ALA A O 1
ATOM 649 N N . ILE A 1 87 ? -12.374 -2.996 0.015 1.00 95.06 87 ILE A N 1
ATOM 650 C CA . ILE A 1 87 ? -12.175 -2.011 -1.044 1.00 95.06 87 ILE A CA 1
ATOM 651 C C . ILE A 1 87 ? -10.967 -2.446 -1.857 1.00 95.06 87 ILE A C 1
ATOM 653 O O . ILE A 1 87 ? -9.953 -2.868 -1.300 1.00 95.06 87 ILE A O 1
ATOM 657 N N . SER A 1 88 ? -11.069 -2.324 -3.173 1.00 93.94 88 SER A N 1
ATOM 658 C CA . SER A 1 88 ? -9.947 -2.501 -4.079 1.00 93.94 88 SER A CA 1
ATOM 659 C C . SER A 1 88 ? -9.766 -1.276 -4.966 1.00 93.94 88 SER A C 1
ATOM 661 O O . SER A 1 88 ? -10.702 -0.511 -5.206 1.00 93.94 88 SER A O 1
ATOM 663 N N . ALA A 1 89 ? -8.540 -1.077 -5.432 1.00 96.31 89 ALA A N 1
ATOM 664 C CA . ALA A 1 89 ? -8.214 -0.085 -6.442 1.00 96.31 89 ALA A CA 1
ATOM 665 C C . ALA A 1 89 ? -7.085 -0.603 -7.330 1.00 96.31 89 ALA A C 1
ATOM 667 O O . ALA A 1 89 ? -6.271 -1.423 -6.905 1.00 96.31 89 ALA A O 1
ATOM 668 N N . SER A 1 90 ? -7.021 -0.106 -8.559 1.00 96.56 90 SER A N 1
ATOM 669 C CA . SER A 1 90 ? -6.030 -0.531 -9.542 1.00 96.56 90 SER A CA 1
ATOM 670 C C . SER A 1 90 ? -5.515 0.651 -10.347 1.00 96.56 90 SER A C 1
ATOM 672 O O . SER A 1 90 ? -6.269 1.583 -10.630 1.00 96.56 90 SER A O 1
ATOM 674 N N . ALA A 1 91 ? -4.265 0.576 -10.783 1.00 97.50 91 ALA A N 1
ATOM 675 C CA . ALA A 1 91 ? -3.665 1.539 -11.693 1.00 97.50 91 ALA A CA 1
ATOM 676 C C . ALA A 1 91 ? -2.665 0.862 -12.633 1.00 97.50 91 ALA A C 1
ATOM 678 O O . ALA A 1 91 ? -2.101 -0.189 -12.327 1.00 97.50 91 ALA A O 1
ATOM 679 N N . THR A 1 92 ? -2.420 1.502 -13.773 1.00 96.12 92 THR A N 1
ATOM 680 C CA . THR A 1 92 ? -1.270 1.202 -14.628 1.00 96.12 92 THR A CA 1
ATOM 681 C C . THR A 1 92 ? -0.145 2.152 -14.251 1.00 96.12 92 THR A C 1
ATOM 683 O O . THR A 1 92 ? -0.351 3.364 -14.207 1.00 96.12 92 THR A O 1
ATOM 686 N N . ALA A 1 93 ? 1.036 1.612 -13.989 1.00 92.06 93 ALA A N 1
ATOM 687 C CA . ALA A 1 93 ? 2.212 2.384 -13.620 1.00 92.06 93 ALA A CA 1
ATOM 688 C C . ALA A 1 93 ? 3.454 1.719 -14.197 1.00 92.06 93 ALA A C 1
ATOM 690 O O . ALA A 1 93 ? 3.478 0.502 -14.361 1.00 92.06 93 ALA A O 1
ATOM 691 N N . LEU A 1 94 ? 4.490 2.516 -14.472 1.00 91.69 94 LEU A N 1
ATOM 692 C CA . LEU A 1 94 ? 5.793 1.949 -14.786 1.00 91.69 94 LEU A CA 1
ATOM 693 C C . LEU A 1 94 ? 6.357 1.292 -13.520 1.00 91.69 94 LEU A C 1
ATOM 695 O O . LEU A 1 94 ? 6.819 1.988 -12.616 1.00 91.69 94 LEU A O 1
ATOM 699 N N . ILE A 1 95 ? 6.297 -0.031 -13.476 1.00 88.06 95 ILE A N 1
ATOM 700 C CA . ILE A 1 95 ? 6.928 -0.892 -12.486 1.00 88.06 95 ILE A CA 1
ATOM 701 C C . ILE A 1 95 ? 8.201 -1.426 -13.146 1.00 88.06 95 ILE A C 1
ATOM 703 O O . ILE A 1 95 ? 8.135 -2.121 -14.166 1.00 88.06 95 ILE A O 1
ATOM 707 N N . GLY A 1 96 ? 9.368 -1.040 -12.628 1.00 76.31 96 GLY A N 1
ATOM 708 C CA . GLY A 1 96 ? 10.655 -1.433 -13.211 1.00 76.31 96 GLY A CA 1
ATOM 709 C C . GLY A 1 96 ? 10.926 -2.950 -13.179 1.00 76.31 96 GLY A C 1
ATOM 710 O O . GLY A 1 96 ? 10.089 -3.752 -12.774 1.00 76.31 96 GLY A O 1
ATOM 711 N N . VAL A 1 97 ? 12.187 -3.344 -13.435 1.00 64.50 97 VAL A N 1
ATOM 712 C CA . VAL A 1 97 ? 12.708 -4.717 -13.179 1.00 64.50 97 VAL A CA 1
ATOM 713 C C . VAL A 1 97 ? 13.403 -4.871 -11.799 1.00 64.50 97 VAL A C 1
ATOM 715 O O . VAL A 1 97 ? 14.199 -3.990 -11.451 1.00 64.50 97 VAL A O 1
ATOM 718 N N . PRO A 1 98 ? 13.145 -5.936 -10.997 1.00 53.16 98 PRO A N 1
ATOM 719 C CA . PRO A 1 98 ? 13.679 -6.070 -9.633 1.00 53.16 98 PRO A CA 1
ATOM 720 C C . PRO A 1 98 ? 15.213 -6.004 -9.580 1.00 53.16 98 PRO A C 1
ATOM 722 O O . PRO A 1 98 ? 15.896 -6.882 -10.094 1.00 53.16 98 PRO A O 1
ATOM 725 N N . ASN A 1 99 ? 15.774 -4.992 -8.908 1.00 49.28 99 ASN A N 1
ATOM 726 C CA . ASN A 1 99 ? 17.230 -4.740 -8.896 1.00 49.28 99 ASN A CA 1
ATOM 727 C C . ASN A 1 99 ? 17.963 -5.060 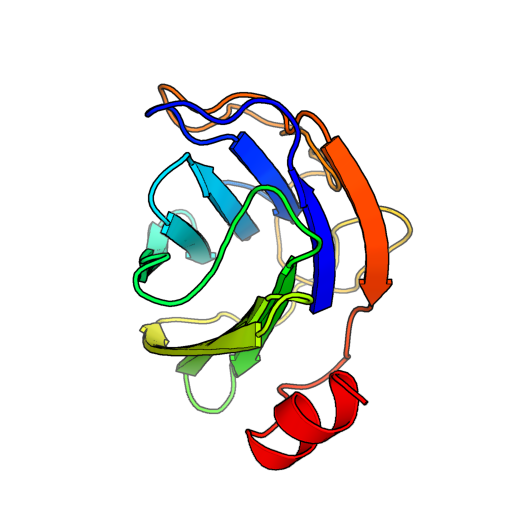-7.577 1.00 49.28 99 ASN A C 1
ATOM 729 O O . ASN A 1 99 ? 19.007 -4.484 -7.284 1.00 49.28 99 ASN A O 1
ATOM 733 N N . GLY A 1 100 ? 17.455 -6.012 -6.792 1.00 43.81 100 GLY A N 1
ATOM 734 C CA . GLY A 1 100 ? 17.957 -6.343 -5.451 1.00 43.81 100 GLY A CA 1
ATOM 735 C C . GLY A 1 100 ? 17.810 -5.212 -4.415 1.00 43.81 100 GLY A C 1
ATOM 736 O O . GLY A 1 100 ? 18.266 -4.108 -4.666 1.00 43.81 100 GLY A O 1
ATOM 737 N N . ARG A 1 101 ? 17.312 -5.529 -3.207 1.00 51.94 101 ARG A N 1
ATOM 738 C CA . ARG A 1 101 ? 17.363 -4.733 -1.953 1.00 51.94 101 ARG A CA 1
ATOM 739 C C . ARG A 1 101 ? 16.110 -3.938 -1.574 1.00 51.94 101 ARG A C 1
ATOM 741 O O . ARG A 1 101 ? 15.830 -2.876 -2.103 1.00 51.94 101 ARG A O 1
ATOM 748 N N . ALA A 1 102 ? 15.474 -4.435 -0.521 1.00 42.06 102 ALA A N 1
ATOM 749 C CA . ALA A 1 102 ? 15.148 -3.679 0.690 1.00 42.06 102 ALA A CA 1
ATOM 750 C C . ALA A 1 102 ? 15.064 -4.661 1.857 1.00 42.06 102 ALA A C 1
ATOM 752 O O . ALA A 1 102 ? 15.042 -5.869 1.651 1.00 42.06 102 ALA A O 1
ATOM 753 N N . SER A 1 103 ? 15.081 -4.212 3.101 1.00 45.44 103 SER A N 1
ATOM 754 C CA . SER A 1 103 ? 15.060 -5.144 4.225 1.00 45.44 103 SER A CA 1
ATOM 755 C C . SER A 1 103 ? 14.255 -4.580 5.370 1.00 45.44 103 SER A C 1
ATOM 757 O O . SER A 1 103 ? 14.708 -3.637 6.006 1.00 45.44 103 SER A O 1
ATOM 759 N N . LEU A 1 104 ? 13.166 -5.269 5.726 1.00 48.34 104 LEU A N 1
ATOM 760 C CA . LEU A 1 104 ? 12.984 -5.572 7.141 1.00 48.34 104 LEU A CA 1
ATOM 761 C C . LEU A 1 104 ? 13.818 -6.812 7.519 1.00 48.34 104 LEU A C 1
ATOM 763 O O . LEU A 1 104 ? 14.556 -6.729 8.487 1.00 48.34 104 LEU A O 1
ATOM 767 N N . PHE A 1 105 ? 13.814 -7.880 6.693 1.00 48.03 105 PHE A N 1
ATOM 768 C CA . PHE A 1 105 ? 14.760 -9.021 6.746 1.00 48.03 105 PHE A CA 1
ATOM 769 C C . PHE A 1 105 ? 15.039 -9.658 5.353 1.00 48.03 105 PHE A C 1
ATOM 771 O O . PHE A 1 105 ? 14.934 -10.864 5.153 1.00 48.03 105 PHE A O 1
ATOM 778 N N . THR A 1 106 ? 15.475 -8.811 4.410 1.00 47.84 106 THR A N 1
ATOM 779 C CA . THR A 1 106 ? 15.961 -9.054 3.021 1.00 47.84 106 THR A CA 1
ATOM 780 C C . THR A 1 106 ? 14.951 -9.392 1.899 1.00 47.84 106 THR A C 1
ATOM 782 O O . THR A 1 106 ? 14.361 -10.462 1.843 1.00 47.84 106 THR A O 1
ATOM 785 N N . TRP A 1 107 ? 14.841 -8.459 0.945 1.00 48.41 107 TRP A N 1
ATOM 786 C CA . TRP A 1 107 ? 14.122 -8.474 -0.339 1.00 48.41 107 TRP A CA 1
ATOM 787 C C . TRP A 1 107 ? 15.136 -8.373 -1.486 1.00 48.41 107 TRP A C 1
ATOM 789 O O . TRP A 1 107 ? 16.061 -7.555 -1.428 1.00 48.41 107 TRP A O 1
ATOM 799 N N . SER A 1 108 ? 14.959 -9.145 -2.560 1.00 38.31 108 SER A N 1
ATOM 800 C CA . SER A 1 108 ? 15.751 -9.018 -3.787 1.00 38.31 108 SER A CA 1
ATOM 801 C C . SER A 1 108 ? 15.006 -8.238 -4.891 1.00 38.31 108 SER A C 1
ATOM 803 O O . SER A 1 108 ? 14.661 -8.816 -5.912 1.00 38.31 108 SER A O 1
ATOM 805 N N . GLY A 1 109 ? 14.852 -6.913 -4.697 1.00 38.66 109 GLY A N 1
ATOM 806 C CA . GLY A 1 109 ? 14.735 -5.860 -5.740 1.00 38.66 109 GLY A CA 1
ATOM 807 C C . GLY A 1 109 ? 13.508 -4.979 -5.637 1.00 38.66 109 GLY A C 1
ATOM 808 O O . GLY A 1 109 ? 12.430 -5.538 -5.685 1.00 38.66 109 GLY A O 1
ATOM 809 N N . PHE A 1 110 ? 13.623 -3.652 -5.422 1.00 43.97 110 PHE A N 1
ATOM 810 C CA . PHE A 1 110 ? 14.180 -2.604 -6.311 1.00 43.97 110 PHE A CA 1
ATOM 811 C C . PHE A 1 110 ? 15.031 -1.485 -5.639 1.00 43.97 110 PHE A C 1
ATOM 813 O O . PHE A 1 110 ? 14.520 -0.730 -4.824 1.00 43.97 110 PHE A O 1
ATOM 820 N N . GLY A 1 111 ? 16.299 -1.337 -6.059 1.00 45.31 111 GLY A N 1
ATOM 821 C CA . GLY A 1 111 ? 17.034 -0.084 -6.366 1.00 45.31 111 GLY A CA 1
ATOM 822 C C . GLY A 1 111 ? 17.207 1.090 -5.375 1.00 45.31 111 GLY A C 1
ATOM 823 O O . GLY A 1 111 ? 17.897 2.041 -5.740 1.00 45.31 111 GLY A O 1
ATOM 824 N N . GLY A 1 112 ? 16.672 1.067 -4.154 1.00 43.94 112 GLY A N 1
ATOM 825 C CA . GLY A 1 112 ? 16.872 2.145 -3.169 1.00 43.94 112 GLY A CA 1
ATOM 826 C C . GLY A 1 112 ? 17.801 1.794 -1.995 1.00 43.94 112 GLY A C 1
ATOM 827 O O . GLY A 1 112 ? 18.244 0.654 -1.847 1.00 43.94 112 GLY A O 1
ATOM 828 N N . GLY A 1 113 ? 18.149 2.796 -1.177 1.00 46.28 113 GLY A N 1
ATOM 829 C CA . GLY A 1 113 ? 18.996 2.659 0.020 1.00 46.28 113 GLY A CA 1
ATOM 830 C C . GLY A 1 113 ? 18.403 1.742 1.104 1.00 46.28 113 GLY A C 1
ATOM 831 O O . GLY A 1 113 ? 17.306 1.210 0.960 1.00 46.28 113 GLY A O 1
ATOM 832 N N . ALA A 1 114 ? 19.140 1.516 2.200 1.00 48.38 114 ALA A N 1
ATOM 833 C CA . ALA A 1 114 ? 18.738 0.637 3.311 1.00 48.38 114 ALA A CA 1
ATOM 834 C C . ALA A 1 114 ? 17.725 1.311 4.253 1.00 48.38 114 ALA A C 1
ATOM 836 O O . ALA A 1 114 ? 17.870 1.287 5.477 1.00 48.38 114 ALA A O 1
ATOM 837 N N . ASP A 1 115 ? 16.710 1.931 3.670 1.00 51.22 115 ASP A N 1
ATOM 838 C CA . ASP A 1 115 ? 16.063 3.051 4.304 1.00 51.22 115 ASP A CA 1
ATOM 839 C C . ASP A 1 115 ? 14.630 2.690 4.755 1.00 51.22 115 ASP A C 1
ATOM 841 O O . ASP A 1 115 ? 13.686 2.793 3.992 1.00 51.22 115 ASP A O 1
ATOM 845 N N . GLY A 1 116 ? 14.495 2.300 6.037 1.00 55.62 116 GLY A N 1
ATOM 846 C CA . GLY A 1 116 ? 13.255 2.290 6.841 1.00 55.62 116 GLY A CA 1
ATOM 847 C C . GLY A 1 116 ? 12.145 1.377 6.337 1.00 55.62 116 GLY A C 1
ATOM 848 O O . GLY A 1 116 ? 11.359 1.747 5.484 1.00 55.62 116 GLY A O 1
ATOM 849 N N . ALA A 1 117 ? 12.054 0.172 6.901 1.00 63.78 117 ALA A N 1
ATOM 850 C CA . ALA A 1 117 ? 11.176 -0.844 6.332 1.00 63.78 117 ALA A CA 1
ATOM 851 C C . ALA A 1 117 ? 9.771 -0.889 6.941 1.00 63.78 117 ALA A C 1
ATOM 853 O O . ALA A 1 117 ? 8.801 -0.886 6.199 1.00 63.78 117 ALA A O 1
ATOM 854 N N . LEU A 1 118 ? 9.619 -0.929 8.268 1.00 77.50 118 LEU A N 1
ATOM 855 C CA . LEU A 1 118 ? 8.299 -0.964 8.909 1.00 77.50 118 LEU A CA 1
ATOM 856 C C . LEU A 1 118 ? 8.120 0.195 9.870 1.00 77.50 118 LEU A C 1
ATOM 858 O O . LEU A 1 118 ? 8.894 0.367 10.810 1.00 77.50 118 LEU A O 1
ATOM 862 N N . GLY A 1 119 ? 7.048 0.941 9.652 1.00 74.25 119 GLY A N 1
ATOM 863 C CA . GLY A 1 119 ? 6.600 1.999 10.538 1.00 74.25 119 GLY A CA 1
ATOM 864 C C . GLY A 1 119 ? 7.452 3.267 10.535 1.00 74.25 119 GLY A C 1
ATOM 865 O O . GLY A 1 119 ? 7.243 4.145 11.368 1.00 74.25 119 GLY A O 1
ATOM 866 N N . GLY A 1 120 ? 8.414 3.391 9.625 1.00 71.50 120 GLY A N 1
ATOM 867 C CA . GLY A 1 120 ? 9.281 4.555 9.528 1.00 71.50 120 GLY A CA 1
ATOM 868 C C . GLY A 1 120 ? 9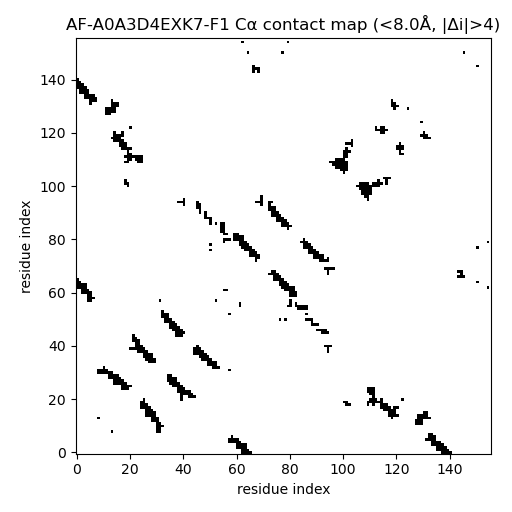.876 4.696 8.139 1.00 71.50 120 GLY A C 1
ATOM 869 O O . GLY A 1 120 ? 9.782 3.785 7.326 1.00 71.50 120 GLY A O 1
ATOM 870 N N . THR A 1 121 ? 10.500 5.842 7.900 1.00 67.06 121 THR A N 1
ATOM 871 C CA . THR A 1 121 ? 11.252 6.140 6.680 1.00 67.06 121 THR A CA 1
ATOM 872 C C . THR A 1 121 ? 12.724 5.951 6.972 1.00 67.06 121 THR A C 1
ATOM 874 O O . THR A 1 121 ? 13.162 6.304 8.070 1.00 67.06 121 THR A O 1
ATOM 877 N N . GLY A 1 122 ? 13.526 5.454 6.037 1.00 60.31 122 GLY A N 1
ATOM 878 C CA . GLY A 1 122 ? 14.977 5.517 6.253 1.00 60.31 122 GLY A CA 1
ATOM 879 C C . GLY A 1 122 ? 15.677 6.599 5.463 1.00 60.31 122 GLY A C 1
ATOM 880 O O . GLY A 1 122 ? 16.858 6.819 5.688 1.00 60.31 122 GLY A O 1
ATOM 881 N N . GLY A 1 123 ? 14.946 7.296 4.598 1.00 62.91 123 GLY A N 1
ATOM 882 C CA . GLY A 1 123 ? 15.420 8.479 3.906 1.00 62.91 123 GLY A CA 1
ATOM 883 C C . GLY A 1 123 ? 14.687 9.733 4.371 1.00 62.91 123 GLY A C 1
ATOM 884 O O . GLY A 1 123 ? 14.251 9.860 5.516 1.00 62.91 123 GLY A O 1
ATOM 885 N N . THR A 1 124 ? 14.532 10.681 3.447 1.00 64.12 124 THR A N 1
ATOM 886 C CA . THR A 1 124 ? 13.684 11.859 3.661 1.00 64.12 124 THR A CA 1
ATOM 887 C C . THR A 1 124 ? 12.234 11.480 3.389 1.00 64.12 124 THR A C 1
ATOM 889 O O . THR A 1 124 ? 11.866 11.263 2.236 1.00 64.12 124 THR A O 1
ATOM 892 N N . ALA A 1 125 ? 11.420 11.412 4.443 1.00 64.12 125 ALA A N 1
ATOM 893 C CA . ALA A 1 125 ? 9.980 11.237 4.311 1.00 64.12 125 ALA A CA 1
ATOM 894 C C . ALA A 1 125 ? 9.379 12.332 3.407 1.00 64.12 125 ALA A C 1
ATOM 896 O O . ALA A 1 125 ? 9.848 13.479 3.453 1.00 64.12 125 ALA A O 1
ATOM 897 N N . PRO A 1 126 ? 8.332 12.033 2.614 1.00 67.62 126 PRO A N 1
ATOM 898 C CA . PRO A 1 126 ? 7.582 13.083 1.940 1.00 67.62 126 PRO A CA 1
ATOM 899 C C . PRO A 1 126 ? 7.093 14.125 2.958 1.00 67.62 126 PRO A C 1
ATOM 901 O O . PRO A 1 126 ? 6.841 13.814 4.123 1.00 67.62 126 PRO A O 1
ATOM 904 N N . LEU A 1 127 ? 6.984 15.386 2.537 1.00 73.62 127 LEU A N 1
ATOM 905 C CA . LEU A 1 127 ? 6.599 16.469 3.442 1.00 73.62 127 LEU A CA 1
ATOM 906 C C . LEU A 1 127 ? 5.241 16.168 4.101 1.00 73.62 127 LEU A C 1
ATOM 908 O O . LEU A 1 127 ? 4.282 15.835 3.410 1.00 73.62 127 LEU A O 1
ATOM 912 N N . GLY A 1 128 ? 5.172 16.306 5.427 1.00 79.50 128 GLY A N 1
ATOM 913 C CA . GLY A 1 128 ? 3.962 16.014 6.205 1.00 79.50 128 GLY A CA 1
ATOM 914 C C . GLY A 1 128 ? 3.761 14.533 6.536 1.00 79.50 128 GLY A C 1
ATOM 915 O O . GLY A 1 128 ? 2.769 14.187 7.160 1.00 79.50 128 GLY A O 1
ATOM 916 N N . VAL A 1 129 ? 4.690 13.651 6.156 1.00 85.94 129 VAL A N 1
ATOM 917 C CA . VAL A 1 129 ? 4.622 12.230 6.499 1.00 85.94 129 VAL A CA 1
ATOM 918 C C . VAL A 1 129 ? 5.360 11.955 7.810 1.00 85.94 129 VAL A C 1
ATOM 920 O O . VAL A 1 129 ? 6.472 12.434 8.032 1.00 85.94 129 VAL A O 1
ATOM 923 N N . THR A 1 130 ? 4.748 11.156 8.680 1.00 87.00 130 THR A N 1
ATOM 924 C CA 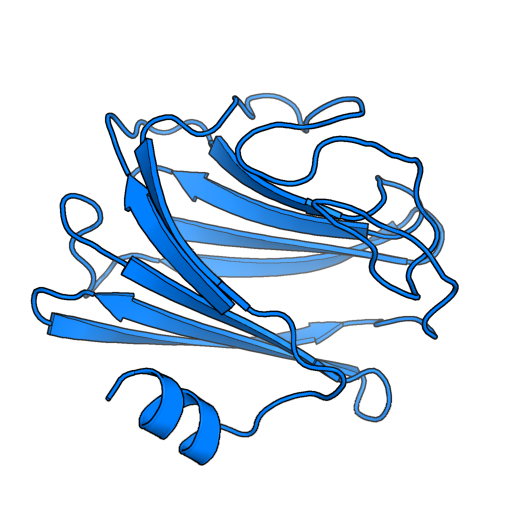. THR A 1 130 ? 5.296 10.758 9.983 1.00 87.00 130 THR A CA 1
ATOM 925 C C . THR A 1 130 ? 5.474 9.239 10.090 1.00 87.00 130 THR A C 1
ATOM 927 O O . THR A 1 130 ? 5.082 8.475 9.207 1.00 87.00 130 THR A O 1
ATOM 930 N N . SER A 1 131 ? 6.110 8.774 11.164 1.00 86.44 131 SER A N 1
ATOM 931 C CA . SER A 1 131 ? 6.229 7.343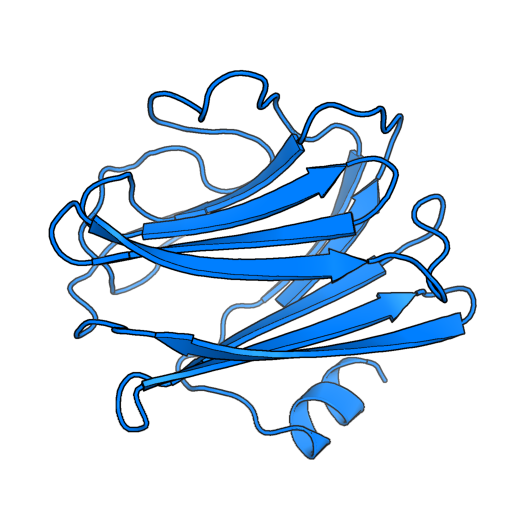 11.467 1.00 86.44 131 SER A CA 1
ATOM 932 C C . SER A 1 131 ? 4.884 6.743 11.874 1.00 86.44 131 SER A C 1
ATOM 934 O O . SER A 1 131 ? 4.099 7.391 12.571 1.00 86.44 131 SER A O 1
ATOM 936 N N . PHE A 1 132 ? 4.645 5.487 11.496 1.00 90.19 132 PHE A N 1
ATOM 937 C CA . PHE A 1 132 ? 3.456 4.753 11.917 1.00 90.19 132 PHE A CA 1
ATOM 938 C C . PHE A 1 132 ? 3.420 4.555 13.424 1.00 90.19 132 PHE A C 1
ATOM 940 O O . PHE A 1 132 ? 4.383 4.106 14.049 1.00 90.19 132 PHE A O 1
ATOM 947 N N . LYS A 1 133 ? 2.256 4.846 13.994 1.00 90.44 133 LYS A N 1
ATOM 948 C CA . LYS A 1 133 ? 1.913 4.538 15.373 1.00 90.44 133 LYS A CA 1
ATOM 949 C C . LYS A 1 133 ? 0.843 3.465 15.333 1.00 90.44 133 LYS A C 1
ATOM 951 O O . LYS A 1 133 ? -0.240 3.705 14.817 1.00 90.44 133 LYS A O 1
ATOM 956 N N . GLY A 1 134 ? 1.132 2.293 15.878 1.00 91.38 134 GLY A N 1
ATOM 957 C CA . GLY A 1 134 ? 0.195 1.176 15.873 1.00 91.38 134 GLY A CA 1
ATOM 958 C C . GLY A 1 134 ? 0.904 -0.156 16.044 1.00 91.38 134 GLY A C 1
ATOM 959 O O . GLY A 1 134 ? 2.064 -0.213 16.452 1.00 91.38 134 GLY A O 1
ATOM 960 N N . SER A 1 135 ? 0.195 -1.230 15.719 1.00 92.44 135 SER A N 1
ATOM 961 C CA . SER A 1 135 ? 0.717 -2.595 15.765 1.00 92.44 135 SER A CA 1
ATOM 962 C C . SER A 1 135 ? 0.729 -3.214 14.375 1.00 92.44 135 SER A C 1
ATOM 964 O O . SER A 1 135 ? -0.228 -3.062 13.621 1.00 92.44 135 SER A O 1
ATOM 966 N N . VAL A 1 136 ? 1.785 -3.960 14.054 1.00 89.94 136 VAL A N 1
ATOM 967 C CA . VAL A 1 136 ? 1.837 -4.826 12.869 1.00 89.94 136 VAL A CA 1
ATOM 968 C C . VAL A 1 136 ? 1.583 -6.256 13.335 1.00 89.94 136 VAL A C 1
ATOM 970 O O . VAL A 1 136 ? 2.374 -6.806 14.098 1.00 89.94 136 VAL A O 1
ATOM 973 N N . GLY A 1 137 ? 0.462 -6.842 12.914 1.00 88.19 137 GLY A N 1
ATOM 974 C CA . GLY A 1 137 ? 0.071 -8.206 13.287 1.00 88.19 137 GLY A CA 1
ATOM 975 C C . GLY A 1 137 ? 0.650 -9.276 12.360 1.00 88.19 137 GLY A C 1
ATOM 976 O O . GLY A 1 137 ? 0.933 -10.389 12.793 1.00 88.19 137 GLY A O 1
ATOM 977 N N . LEU A 1 138 ? 0.854 -8.935 11.086 1.00 87.88 138 LEU A N 1
ATOM 978 C CA . LEU A 1 138 ? 1.396 -9.833 10.071 1.00 87.88 138 LEU A CA 1
ATOM 979 C C . LEU A 1 138 ? 2.116 -9.023 9.000 1.00 87.88 138 LEU A C 1
ATOM 981 O O . LEU A 1 138 ? 1.633 -7.968 8.597 1.00 87.88 138 LEU A O 1
ATOM 985 N N . PHE A 1 139 ? 3.219 -9.555 8.486 1.00 86.94 139 PHE A N 1
ATOM 986 C CA . PHE A 1 139 ? 3.889 -9.026 7.307 1.00 86.94 139 PHE A CA 1
ATOM 987 C C . PHE A 1 139 ? 4.348 -10.185 6.420 1.00 86.94 139 PHE A C 1
ATOM 989 O O . PHE A 1 139 ? 5.077 -11.068 6.874 1.00 86.94 139 PHE A O 1
ATOM 996 N N . LYS A 1 140 ? 3.897 -10.195 5.163 1.00 84.94 140 LYS A N 1
ATOM 997 C CA . LYS A 1 140 ? 4.239 -11.211 4.160 1.00 84.94 140 LYS A CA 1
ATOM 998 C C . LYS A 1 140 ? 4.592 -10.543 2.835 1.00 84.94 140 LYS A C 1
ATOM 1000 O O . LYS A 1 140 ? 3.900 -9.630 2.378 1.00 84.94 140 LYS A O 1
ATOM 1005 N N . ILE A 1 141 ? 5.642 -11.045 2.197 1.00 81.88 141 ILE A N 1
ATOM 1006 C CA . ILE A 1 141 ? 6.062 -10.654 0.849 1.00 81.88 141 ILE A CA 1
ATOM 1007 C C . ILE A 1 141 ? 5.928 -11.880 -0.051 1.00 81.88 141 ILE A C 1
ATOM 1009 O O . ILE A 1 141 ? 6.313 -12.978 0.345 1.00 81.88 141 ILE A O 1
ATOM 1013 N N . TYR A 1 142 ? 5.393 -11.666 -1.248 1.00 83.31 142 TYR A N 1
ATOM 1014 C CA . TYR A 1 142 ? 5.275 -12.672 -2.298 1.00 83.31 142 TYR A CA 1
ATOM 1015 C C . TYR A 1 142 ? 6.280 -12.341 -3.408 1.00 83.31 142 TYR A C 1
ATOM 1017 O O . TYR A 1 142 ? 6.584 -11.171 -3.641 1.00 83.31 142 TYR A O 1
ATOM 1025 N N . ASP A 1 143 ? 6.809 -13.363 -4.075 1.00 80.81 143 ASP A N 1
ATOM 1026 C CA . ASP A 1 143 ? 7.764 -13.242 -5.187 1.00 80.81 143 ASP A CA 1
ATOM 1027 C C . ASP A 1 143 ? 7.085 -13.019 -6.549 1.00 80.81 143 ASP A C 1
ATOM 1029 O O . ASP A 1 143 ? 7.751 -12.936 -7.579 1.00 80.81 143 ASP A O 1
ATOM 1033 N N . ARG A 1 144 ? 5.757 -12.897 -6.546 1.00 84.62 144 ARG A N 1
ATOM 1034 C CA . ARG A 1 144 ? 4.909 -12.662 -7.712 1.00 84.62 144 ARG A CA 1
ATOM 1035 C C . ARG A 1 144 ? 3.712 -11.791 -7.345 1.00 84.62 144 ARG A C 1
ATOM 1037 O O . ARG A 1 144 ? 3.320 -11.718 -6.177 1.00 84.62 144 ARG A O 1
ATOM 1044 N N . ALA A 1 145 ? 3.088 -11.193 -8.355 1.00 87.31 145 ALA A N 1
ATOM 1045 C CA . ALA A 1 145 ? 1.779 -10.577 -8.194 1.00 87.31 145 ALA A CA 1
ATOM 1046 C C . ALA A 1 145 ? 0.719 -11.655 -7.901 1.00 87.31 145 ALA A C 1
ATOM 1048 O O . ALA A 1 145 ? 0.701 -12.720 -8.527 1.00 87.31 145 ALA A O 1
ATOM 1049 N N . LEU A 1 146 ? -0.142 -11.381 -6.921 1.00 88.94 146 LEU A N 1
ATOM 1050 C CA . LEU A 1 146 ? -1.307 -12.212 -6.627 1.00 88.94 146 LEU A CA 1
ATOM 1051 C C . LEU A 1 146 ? -2.495 -11.769 -7.483 1.00 88.94 146 LEU A C 1
ATOM 1053 O O . LEU A 1 146 ? -2.643 -10.581 -7.778 1.00 88.94 146 LEU A O 1
ATOM 1057 N N . ILE A 1 147 ? -3.357 -12.714 -7.847 1.00 86.25 147 ILE A N 1
ATOM 1058 C CA . ILE A 1 147 ? -4.654 -12.405 -8.467 1.00 86.25 147 ILE A CA 1
ATOM 1059 C C . ILE A 1 147 ? -5.725 -12.152 -7.396 1.00 86.25 147 ILE A C 1
ATOM 1061 O O . ILE A 1 147 ? -5.548 -12.514 -6.235 1.00 86.25 147 ILE A O 1
ATOM 1065 N N . GLU A 1 148 ? -6.862 -11.570 -7.784 1.00 85.38 148 GLU A N 1
ATOM 1066 C CA . GLU A 1 148 ? -7.966 -11.236 -6.865 1.00 85.38 148 GLU A CA 1
ATOM 1067 C C . GLU A 1 148 ? -8.444 -12.438 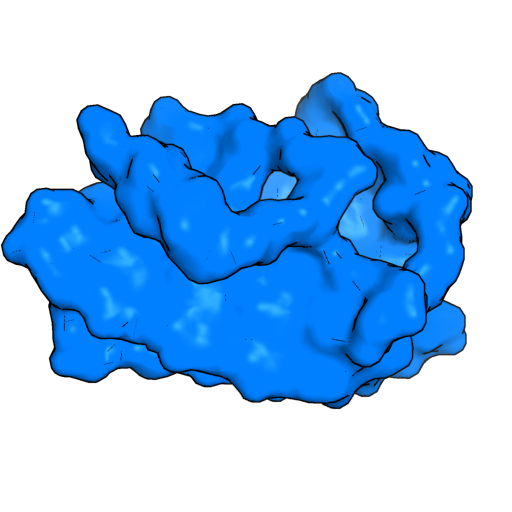-6.033 1.00 85.38 148 GLU A C 1
ATOM 1069 O O . GLU A 1 148 ? -8.584 -12.328 -4.821 1.00 85.38 148 GLU A O 1
ATOM 1074 N N . ALA A 1 149 ? -8.595 -13.619 -6.642 1.00 89.00 149 ALA A N 1
ATOM 1075 C CA . ALA A 1 149 ? -9.003 -14.821 -5.910 1.00 89.00 149 ALA A CA 1
ATOM 1076 C C . ALA A 1 149 ? -8.000 -15.221 -4.807 1.00 89.00 149 ALA A C 1
ATOM 1078 O O . ALA A 1 149 ? -8.395 -15.630 -3.721 1.00 89.00 149 ALA A O 1
ATOM 1079 N N . GLU A 1 150 ? -6.698 -15.058 -5.057 1.00 88.50 150 GLU A N 1
ATOM 1080 C CA . GLU A 1 150 ? -5.650 -15.339 -4.067 1.00 88.50 150 GLU A CA 1
ATOM 1081 C C . GLU A 1 150 ? -5.595 -14.254 -2.984 1.00 88.50 150 GLU A C 1
ATOM 1083 O O . GLU A 1 150 ? -5.328 -14.548 -1.820 1.00 88.50 150 GLU A O 1
ATOM 1088 N N . ALA A 1 151 ? -5.871 -12.999 -3.353 1.00 84.12 151 ALA A N 1
ATOM 1089 C CA . ALA A 1 151 ? -6.050 -11.902 -2.406 1.00 84.12 151 ALA A CA 1
ATOM 1090 C C . ALA A 1 151 ? -7.239 -12.154 -1.468 1.00 84.12 151 ALA A C 1
ATOM 1092 O O . ALA A 1 151 ? -7.186 -11.820 -0.282 1.00 84.12 151 ALA A O 1
ATOM 1093 N N . ASP A 1 152 ? -8.304 -12.763 -1.990 1.00 85.62 152 ASP A N 1
ATOM 1094 C CA . ASP A 1 152 ? -9.461 -13.162 -1.206 1.00 85.62 152 ASP A CA 1
ATOM 1095 C C . ASP A 1 152 ? -9.155 -14.303 -0.243 1.00 85.62 152 ASP A C 1
ATOM 1097 O O . ASP A 1 152 ? -9.488 -14.194 0.938 1.00 85.62 152 ASP A O 1
ATOM 1101 N N . GLU A 1 153 ? -8.469 -15.344 -0.712 1.00 85.81 153 GLU A N 1
ATOM 1102 C CA . GLU A 1 153 ? -8.034 -16.459 0.130 1.00 85.81 153 GLU A CA 1
ATOM 1103 C C . GLU A 1 153 ? -7.054 -16.027 1.225 1.00 85.81 153 GLU A C 1
ATOM 1105 O O . GLU A 1 153 ? -7.142 -16.524 2.343 1.00 85.81 153 GLU A O 1
ATOM 1110 N N . ALA A 1 154 ? -6.160 -15.069 0.955 1.00 81.06 154 ALA A N 1
ATOM 1111 C CA . ALA A 1 154 ? -5.197 -14.574 1.942 1.00 81.06 154 ALA A CA 1
ATOM 1112 C C . ALA A 1 154 ? -5.846 -13.905 3.172 1.00 81.06 154 ALA A C 1
ATOM 1114 O O . ALA A 1 154 ? -5.167 -13.688 4.175 1.00 81.06 154 ALA A O 1
ATOM 1115 N N . TYR A 1 155 ? -7.129 -13.535 3.0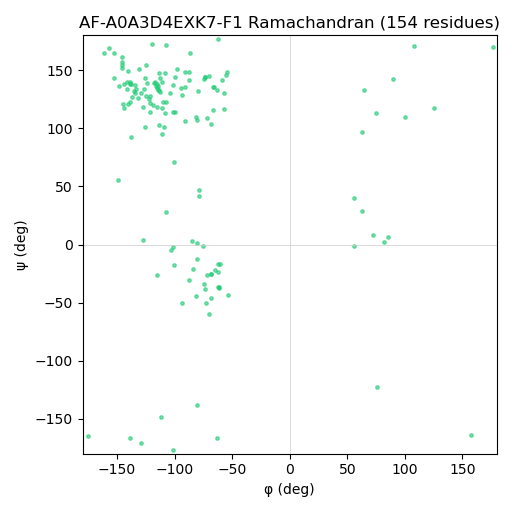94 1.00 78.25 155 TYR A N 1
ATOM 1116 C CA . TYR A 1 155 ? -7.890 -12.960 4.208 1.00 78.25 155 TYR A CA 1
ATOM 1117 C C . TYR A 1 155 ? -8.491 -14.010 5.161 1.00 78.25 155 TYR A C 1
ATOM 1119 O O . TYR A 1 155 ? -8.834 -13.657 6.290 1.00 78.25 155 TYR A O 1
ATOM 1127 N N . LEU A 1 156 ? -8.655 -15.261 4.709 1.00 62.22 156 LEU A N 1
ATOM 1128 C CA . LEU A 1 156 ? -9.249 -16.361 5.484 1.00 62.22 156 LEU A CA 1
ATOM 1129 C C . LEU A 1 156 ? -8.270 -16.938 6.517 1.00 62.22 156 LEU A C 1
ATOM 1131 O O . LEU A 1 156 ? -8.761 -17.327 7.602 1.00 62.22 156 LEU A O 1
#

Sequence (156 aa):
EIWVMPGELNDDYQVIFETGGPSDGTAILMNSFMLRFLHSTGGVNTLDLEVPFTLINPSDFVQILLTLDSDNQAANAYVKGSAGGAISASATALIGVPNGRASLFTWSGFGGGADGALGGTGGTAPLGVTSFKGSVGLFKIYDRALIEAEADEAYL